Protein AF-A0A7X9LCU2-F1 (afdb_monomer_lite)

Foldseek 3Di:
DQVVLVVLLVVLVLLQVVLVVCVVPLPDDRPQCPDPVRGSSVVSPDPVQDDPHHGCSVVSNVPSVVVNVVVVCVVVVDDDDPVVVVVVVVVVD

Radius of gyration: 16.16 Å; chains: 1; bounding box: 40×23×40 Å

Secondary structure (DSSP, 8-state):
-HHHHHHHHHHHHHHHHHHHHHHH-TT---TT--SSSS-HHHHHTSGGGEETTEETH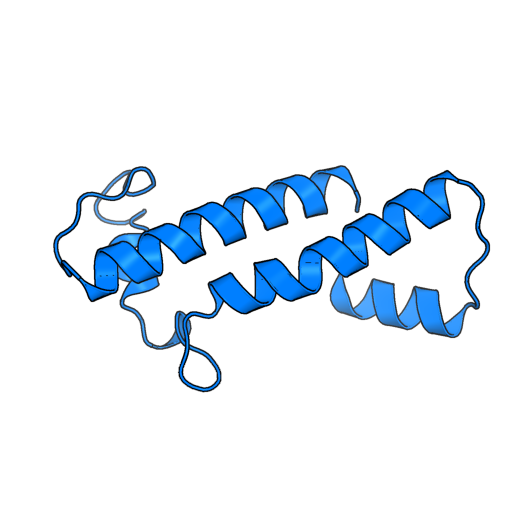HHHHHHHHHHHHHHHHHHTT----HHHHHHHHHHH-

pLDDT: mean 91.1, std 5.47, range [59.06, 96.56]

Sequence (93 aa):
MLISALLSLTASFVLSVDAIVLAADPQAALACNINAVLSCGTVGASWQASLFGFPNAFLGLVAEPVVITIAVASLGGVRFPRWFMFAAQIVYT

Structure (mmCIF, N/CA/C/O backbone):
data_AF-A0A7X9LCU2-F1
#
_entry.id   AF-A0A7X9LCU2-F1
#
loop_
_atom_site.group_PDB
_atom_site.id
_atom_site.type_symbol
_atom_site.label_atom_id
_atom_site.label_alt_id
_atom_site.label_comp_id
_atom_site.label_asym_id
_atom_site.label_entity_id
_atom_site.label_seq_id
_atom_site.pdbx_PDB_ins_code
_atom_site.Cartn_x
_atom_site.Cartn_y
_atom_site.Cartn_z
_atom_site.occupancy
_atom_site.B_iso_or_equiv
_atom_site.auth_seq_id
_atom_site.auth_comp_id
_atom_site.auth_asym_id
_atom_site.auth_atom_id
_atom_site.pdbx_PDB_model_num
ATOM 1 N N . MET A 1 1 ? -0.945 3.056 13.554 1.00 83.00 1 MET A N 1
ATOM 2 C CA . MET A 1 1 ? -2.043 2.626 12.663 1.00 83.00 1 MET A CA 1
ATOM 3 C C . MET A 1 1 ? -2.344 3.676 11.609 1.00 83.00 1 MET A C 1
ATOM 5 O O . MET A 1 1 ? -1.958 3.436 10.482 1.00 83.00 1 MET A O 1
ATOM 9 N N . LEU A 1 2 ? -2.929 4.843 11.923 1.00 92.50 2 LEU A N 1
ATOM 10 C CA . LEU A 1 2 ? -3.278 5.816 10.869 1.00 92.50 2 LEU A CA 1
ATOM 11 C C . LEU A 1 2 ? -2.058 6.364 10.103 1.00 92.50 2 LEU A C 1
ATOM 13 O O . LEU A 1 2 ? -1.998 6.235 8.889 1.00 92.50 2 LEU A O 1
ATOM 17 N N . ILE A 1 3 ? -1.070 6.935 10.804 1.00 94.50 3 ILE A N 1
ATOM 18 C CA . ILE A 1 3 ? 0.128 7.520 10.164 1.00 94.50 3 ILE A CA 1
ATOM 19 C C . ILE A 1 3 ? 0.904 6.461 9.377 1.00 94.50 3 ILE A C 1
ATOM 21 O O . ILE A 1 3 ? 1.252 6.677 8.222 1.00 94.50 3 ILE A O 1
ATOM 25 N N . SER A 1 4 ? 1.137 5.299 9.992 1.00 92.00 4 SER A N 1
ATOM 26 C CA . SER A 1 4 ? 1.806 4.174 9.339 1.00 92.00 4 SER A CA 1
ATOM 27 C C . SER A 1 4 ? 1.055 3.719 8.085 1.00 92.00 4 SER A C 1
ATOM 29 O O . SER A 1 4 ? 1.693 3.536 7.060 1.00 92.00 4 SER A O 1
ATOM 31 N N . ALA A 1 5 ? -0.279 3.618 8.131 1.00 92.81 5 ALA A N 1
ATOM 32 C CA . ALA A 1 5 ? -1.078 3.192 6.983 1.00 92.81 5 ALA A CA 1
ATOM 33 C C . ALA A 1 5 ? -1.062 4.217 5.839 1.00 92.81 5 ALA A C 1
ATOM 35 O O . ALA A 1 5 ? -0.995 3.854 4.670 1.00 92.81 5 ALA A O 1
ATOM 36 N N . LEU A 1 6 ? -1.040 5.515 6.157 1.00 96.25 6 LEU A N 1
ATOM 37 C CA . LEU A 1 6 ? -0.876 6.568 5.149 1.00 96.25 6 LEU A CA 1
ATOM 38 C C . LEU A 1 6 ? 0.496 6.495 4.461 1.00 96.25 6 LEU A C 1
ATOM 40 O O . LEU A 1 6 ? 0.580 6.624 3.238 1.00 96.25 6 LEU A O 1
ATOM 44 N N . LEU A 1 7 ? 1.566 6.258 5.228 1.00 96.00 7 LEU A N 1
ATOM 45 C CA . LEU A 1 7 ? 2.909 6.067 4.674 1.00 96.00 7 LEU A CA 1
ATOM 46 C C . LEU A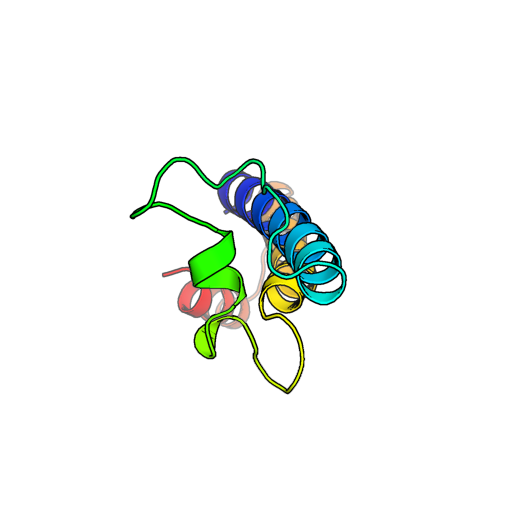 1 7 ? 2.978 4.800 3.809 1.00 96.00 7 LEU A C 1
ATOM 48 O O . LEU A 1 7 ? 3.473 4.864 2.685 1.00 96.00 7 LEU A O 1
ATOM 52 N N . SER A 1 8 ? 2.423 3.683 4.288 1.00 94.31 8 SER A N 1
ATOM 53 C CA . SER A 1 8 ? 2.352 2.415 3.551 1.00 94.31 8 SER A CA 1
ATOM 54 C C . SER A 1 8 ? 1.544 2.526 2.260 1.00 94.31 8 SER A C 1
ATOM 56 O O . SER A 1 8 ? 1.974 2.019 1.223 1.00 94.31 8 SER A O 1
ATOM 58 N N . LEU A 1 9 ? 0.403 3.222 2.284 1.00 96.56 9 LEU A N 1
ATOM 59 C CA . LEU A 1 9 ? -0.408 3.478 1.094 1.00 96.56 9 LEU A CA 1
ATOM 60 C C . LEU A 1 9 ? 0.377 4.297 0.067 1.00 96.56 9 LEU A C 1
ATOM 62 O O . LEU A 1 9 ? 0.368 3.971 -1.117 1.00 96.56 9 LEU A O 1
ATOM 66 N N . THR A 1 10 ? 1.089 5.329 0.523 1.00 96.44 10 THR A N 1
ATOM 67 C CA . THR A 1 10 ? 1.914 6.177 -0.349 1.00 96.44 10 THR A CA 1
ATOM 68 C C . THR A 1 10 ? 3.043 5.369 -0.987 1.00 96.44 10 THR A C 1
ATOM 70 O O . THR A 1 10 ? 3.240 5.438 -2.198 1.00 96.44 10 THR A O 1
ATOM 73 N N . ALA A 1 11 ? 3.744 4.548 -0.201 1.00 94.31 11 ALA A N 1
ATOM 74 C CA . ALA A 1 11 ? 4.783 3.659 -0.713 1.00 94.31 11 ALA A CA 1
ATOM 75 C C . ALA A 1 11 ? 4.218 2.644 -1.722 1.00 94.31 11 ALA A C 1
ATOM 77 O O . ALA A 1 11 ? 4.776 2.482 -2.803 1.00 94.31 11 ALA A O 1
ATOM 78 N N . SER A 1 12 ? 3.079 2.017 -1.409 1.00 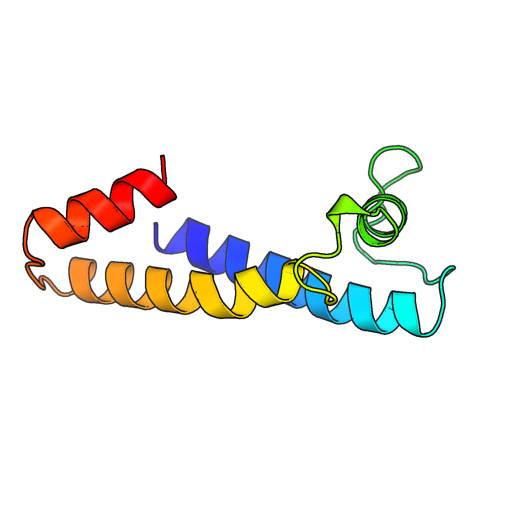95.50 12 SER A N 1
ATOM 79 C CA . SER A 1 12 ? 2.403 1.059 -2.297 1.00 95.50 12 SER A CA 1
ATOM 80 C C . SER A 1 12 ? 1.959 1.708 -3.607 1.00 95.50 12 SER A C 1
ATOM 82 O O . SER A 1 12 ? 2.076 1.102 -4.667 1.00 95.50 12 SER A O 1
ATOM 84 N N . PHE A 1 13 ? 1.498 2.960 -3.553 1.00 96.25 13 PHE A N 1
ATOM 85 C CA . PHE A 1 13 ? 1.145 3.729 -4.739 1.00 96.25 13 PHE A CA 1
ATOM 86 C C . PHE A 1 13 ? 2.358 3.973 -5.636 1.00 96.25 13 PHE A C 1
ATOM 88 O O . PHE A 1 13 ? 2.307 3.633 -6.817 1.00 96.25 13 PHE A O 1
ATOM 95 N N . VAL A 1 14 ? 3.465 4.471 -5.079 1.00 95.12 14 VAL A N 1
ATOM 96 C CA . VAL A 1 14 ? 4.707 4.685 -5.839 1.00 95.12 14 VAL A CA 1
ATOM 97 C C . VAL A 1 14 ? 5.203 3.372 -6.447 1.00 95.12 14 VAL A C 1
ATOM 99 O O . VAL A 1 14 ? 5.409 3.312 -7.655 1.00 95.12 14 VAL A O 1
ATOM 102 N N . LEU A 1 15 ? 5.280 2.291 -5.661 1.00 94.06 15 LEU A N 1
ATOM 103 C CA . LEU A 1 15 ? 5.709 0.982 -6.166 1.00 94.06 15 LEU A CA 1
ATOM 104 C C . LEU A 1 15 ? 4.775 0.422 -7.248 1.00 94.06 15 LEU A C 1
ATOM 106 O O . LEU A 1 15 ? 5.240 -0.258 -8.158 1.00 94.06 15 LEU A O 1
ATOM 110 N N . SER A 1 16 ? 3.466 0.679 -7.170 1.00 94.75 16 SER A N 1
ATOM 111 C CA . SER A 1 16 ? 2.520 0.219 -8.194 1.00 94.75 16 SER A CA 1
ATOM 112 C C . SER A 1 16 ? 2.729 0.927 -9.534 1.00 94.75 16 SER A C 1
ATOM 114 O O . SER A 1 16 ? 2.656 0.288 -10.582 1.00 94.75 16 SER A O 1
ATOM 116 N N . VAL A 1 17 ? 3.048 2.226 -9.503 1.00 94.81 17 VAL A N 1
ATOM 117 C CA . VAL A 1 17 ? 3.397 3.002 -10.697 1.00 94.81 17 VAL A CA 1
ATOM 118 C C . VAL A 1 17 ? 4.741 2.532 -11.242 1.00 94.81 17 VAL A C 1
ATOM 120 O O . VAL A 1 17 ? 4.843 2.242 -12.433 1.00 94.81 17 VAL A O 1
ATOM 123 N N . ASP A 1 18 ? 5.738 2.369 -10.372 1.00 93.75 18 ASP A N 1
ATOM 124 C CA . ASP A 1 18 ? 7.060 1.869 -10.748 1.00 93.75 18 ASP A CA 1
ATOM 125 C C . ASP A 1 18 ? 6.978 0.473 -11.378 1.00 93.75 18 ASP A C 1
ATOM 127 O O . ASP A 1 18 ? 7.670 0.208 -12.355 1.00 93.75 18 ASP A O 1
ATOM 131 N N . ALA A 1 19 ? 6.090 -0.405 -10.900 1.00 92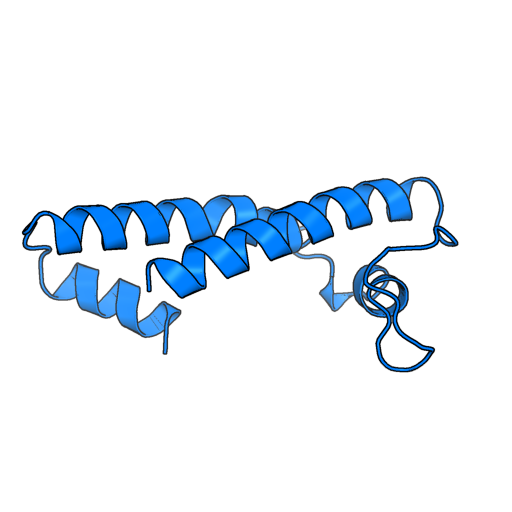.69 19 ALA A N 1
ATOM 132 C CA . ALA A 1 19 ? 5.877 -1.723 -11.496 1.00 92.69 19 ALA A CA 1
ATOM 133 C C . ALA A 1 19 ? 5.337 -1.644 -12.935 1.00 92.69 19 ALA A C 1
ATOM 135 O O . ALA A 1 19 ? 5.740 -2.434 -13.787 1.00 92.69 19 ALA A O 1
ATOM 136 N N . ILE A 1 20 ? 4.454 -0.682 -13.228 1.00 93.25 20 ILE A N 1
ATOM 137 C CA . ILE A 1 20 ? 3.954 -0.442 -14.591 1.00 93.25 20 ILE A CA 1
ATOM 138 C C . ILE A 1 20 ? 5.078 0.104 -15.478 1.00 93.25 20 ILE A C 1
ATOM 140 O O . ILE A 1 20 ? 5.243 -0.347 -16.611 1.00 93.25 20 ILE A O 1
ATOM 144 N N . VAL A 1 21 ? 5.867 1.050 -14.964 1.00 93.62 21 VAL A N 1
ATOM 145 C CA . VAL A 1 21 ? 7.016 1.617 -15.683 1.00 93.62 21 VAL A CA 1
ATOM 146 C C . VAL A 1 21 ? 8.041 0.529 -15.999 1.00 93.62 21 VAL A C 1
ATOM 148 O O . VAL A 1 21 ? 8.484 0.426 -17.139 1.00 93.62 21 VAL A O 1
ATOM 151 N N . LEU A 1 22 ? 8.357 -0.331 -15.031 1.00 91.31 22 LEU A N 1
ATOM 152 C CA . LEU A 1 22 ? 9.323 -1.417 -15.185 1.00 91.31 22 LEU A CA 1
ATOM 153 C C . LEU A 1 22 ? 8.829 -2.514 -16.143 1.00 91.31 22 LEU A C 1
ATOM 155 O O . LEU A 1 22 ? 9.632 -3.158 -16.813 1.00 91.31 22 LEU A O 1
ATOM 159 N N . ALA A 1 23 ? 7.509 -2.706 -16.242 1.00 90.31 23 ALA A N 1
ATOM 160 C CA . ALA A 1 23 ? 6.907 -3.588 -17.239 1.00 90.31 23 ALA A CA 1
ATOM 161 C C . ALA A 1 23 ? 7.039 -3.042 -18.673 1.00 90.31 23 ALA A C 1
ATOM 163 O O . ALA A 1 23 ? 7.091 -3.829 -19.617 1.00 90.31 23 ALA A O 1
ATOM 164 N N . ALA A 1 24 ? 7.095 -1.716 -18.845 1.00 92.88 24 ALA A N 1
ATOM 165 C CA . ALA A 1 24 ? 7.312 -1.073 -20.140 1.00 92.88 24 ALA A CA 1
ATOM 166 C C . ALA A 1 24 ? 8.805 -0.966 -20.500 1.00 92.88 24 ALA A C 1
ATOM 168 O O . ALA A 1 24 ? 9.179 -1.218 -21.645 1.00 92.88 24 ALA A O 1
ATOM 169 N N . ASP A 1 25 ? 9.648 -0.612 -19.530 1.00 92.12 25 ASP A N 1
ATOM 170 C CA . ASP A 1 25 ? 11.101 -0.516 -19.667 1.00 92.12 25 ASP A CA 1
ATOM 171 C C . ASP A 1 25 ? 11.804 -1.153 -18.451 1.00 92.12 25 ASP A C 1
ATOM 173 O O . ASP A 1 25 ? 11.897 -0.533 -17.386 1.00 92.12 25 ASP A O 1
ATOM 177 N N . PRO A 1 26 ? 12.367 -2.368 -18.600 1.00 86.81 26 PRO A N 1
ATOM 178 C CA . PRO A 1 26 ? 13.072 -3.058 -17.522 1.00 86.81 26 PRO A CA 1
ATOM 179 C C . PRO A 1 26 ? 14.330 -2.338 -17.019 1.00 86.81 26 PRO A C 1
ATOM 181 O O . PRO A 1 26 ? 14.906 -2.764 -16.019 1.00 86.81 26 PRO A O 1
ATOM 184 N N . GLN A 1 27 ? 14.823 -1.317 -17.728 1.00 86.50 27 GLN A N 1
ATOM 185 C CA . GLN A 1 27 ? 16.002 -0.528 -17.354 1.00 86.50 27 GLN A CA 1
ATOM 186 C C . GLN A 1 27 ? 15.637 0.888 -16.883 1.00 86.50 27 GLN A C 1
ATOM 188 O O . GLN A 1 27 ? 16.520 1.738 -16.747 1.00 86.50 27 GLN A O 1
ATOM 193 N N . ALA A 1 28 ? 14.356 1.139 -16.592 1.00 88.19 28 ALA A N 1
ATOM 194 C CA . ALA A 1 28 ? 13.890 2.429 -16.109 1.00 88.19 28 ALA A CA 1
ATOM 195 C C . ALA A 1 28 ? 14.609 2.873 -14.821 1.00 88.19 28 ALA A C 1
ATOM 197 O O . ALA A 1 28 ? 14.761 2.121 -13.851 1.00 88.19 28 ALA A O 1
ATOM 198 N N . ALA A 1 29 ? 15.020 4.142 -14.791 1.00 87.31 29 ALA A N 1
ATOM 199 C CA . ALA A 1 29 ? 15.608 4.761 -13.611 1.00 87.31 29 ALA A CA 1
ATOM 200 C C . ALA A 1 29 ? 14.507 5.143 -12.608 1.00 87.31 29 ALA A C 1
ATOM 202 O O . ALA A 1 29 ? 13.820 6.149 -12.776 1.00 87.31 29 ALA A O 1
ATOM 203 N N . LEU A 1 30 ? 14.342 4.333 -11.560 1.00 90.06 30 LEU A N 1
ATOM 204 C CA . LEU A 1 30 ? 13.357 4.572 -10.502 1.00 90.06 30 LEU A CA 1
ATOM 205 C C . LEU A 1 30 ? 13.901 5.532 -9.438 1.00 90.06 30 LEU A C 1
ATOM 207 O O . LEU A 1 30 ? 15.070 5.454 -9.058 1.00 90.06 30 LEU A O 1
ATOM 211 N N . ALA A 1 31 ? 13.038 6.390 -8.889 1.00 87.31 31 ALA A N 1
ATOM 212 C CA . ALA A 1 31 ? 13.429 7.386 -7.887 1.00 87.31 31 ALA A CA 1
ATOM 213 C C . ALA A 1 31 ? 13.934 6.766 -6.571 1.00 87.31 31 ALA A C 1
ATOM 215 O O . ALA A 1 31 ? 14.761 7.364 -5.886 1.00 87.31 31 ALA A O 1
ATOM 216 N N . CYS A 1 32 ? 13.463 5.566 -6.218 1.00 90.25 32 CYS A N 1
ATOM 217 C CA . CYS A 1 32 ? 13.915 4.8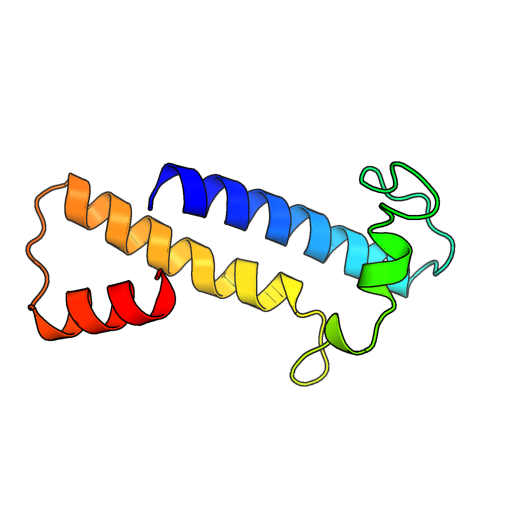55 -5.022 1.00 90.25 32 CYS A CA 1
ATOM 218 C C . CYS A 1 32 ? 15.103 3.905 -5.264 1.00 90.25 32 CYS A C 1
ATOM 220 O O . CYS A 1 32 ? 15.495 3.172 -4.356 1.00 90.25 32 CYS A O 1
ATOM 222 N 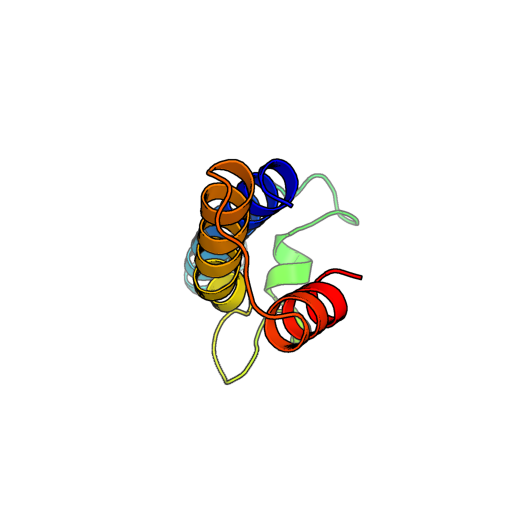N . ASN A 1 33 ? 15.734 3.952 -6.446 1.00 91.50 33 ASN A N 1
ATOM 223 C CA . ASN A 1 33 ? 17.038 3.328 -6.670 1.00 91.50 33 ASN A CA 1
ATOM 224 C C . ASN A 1 33 ? 18.149 4.221 -6.100 1.00 91.50 33 ASN A C 1
ATOM 226 O O . ASN A 1 33 ? 18.617 5.146 -6.758 1.00 91.50 33 ASN A O 1
ATOM 230 N N . ILE A 1 34 ? 18.584 3.934 -4.873 1.00 89.75 34 ILE A N 1
ATOM 231 C CA . ILE A 1 34 ? 19.613 4.721 -4.176 1.00 89.75 34 ILE A CA 1
ATOM 232 C C . ILE A 1 34 ? 21.020 4.247 -4.549 1.00 89.75 34 ILE A C 1
ATOM 234 O O . ILE A 1 34 ? 21.935 5.054 -4.698 1.00 89.75 34 ILE A O 1
ATOM 238 N N . ASN A 1 35 ? 21.216 2.932 -4.673 1.00 88.12 35 ASN A N 1
ATOM 239 C CA . ASN A 1 35 ? 22.482 2.318 -5.081 1.00 88.12 35 ASN A CA 1
ATOM 240 C C . ASN A 1 35 ? 22.264 0.864 -5.550 1.00 88.12 35 ASN A C 1
ATOM 242 O O . ASN A 1 35 ? 21.136 0.384 -5.609 1.00 88.12 35 ASN A O 1
ATOM 246 N N . ALA A 1 36 ? 23.349 0.147 -5.863 1.00 83.06 36 ALA A N 1
ATOM 247 C CA . ALA A 1 36 ? 23.294 -1.236 -6.347 1.00 83.06 36 ALA A CA 1
ATOM 248 C C . ALA A 1 36 ? 22.694 -2.245 -5.343 1.00 83.06 36 ALA A C 1
ATOM 250 O O . ALA A 1 36 ? 22.190 -3.284 -5.757 1.00 83.06 36 ALA A O 1
ATOM 251 N N . VAL A 1 37 ? 22.742 -1.953 -4.039 1.00 86.50 37 VAL A N 1
ATOM 252 C CA . VAL A 1 37 ? 22.182 -2.803 -2.973 1.00 86.50 37 VAL A CA 1
ATOM 253 C C . VAL A 1 37 ? 20.748 -2.382 -2.632 1.00 86.50 37 VAL A C 1
ATOM 255 O O . VAL A 1 37 ? 19.879 -3.228 -2.448 1.00 86.50 37 VAL A O 1
ATOM 258 N N . LEU A 1 38 ? 20.486 -1.074 -2.575 1.00 87.12 38 LEU A N 1
ATOM 259 C CA . LEU A 1 38 ? 19.178 -0.467 -2.314 1.00 87.12 38 LEU A CA 1
ATOM 260 C C . LEU A 1 38 ? 18.547 -0.011 -3.636 1.00 87.12 38 LEU A C 1
ATOM 262 O O . LEU A 1 38 ? 18.570 1.176 -3.970 1.00 87.12 38 LEU A O 1
ATOM 266 N N . SER A 1 39 ? 18.018 -0.978 -4.388 1.00 89.69 39 SER A N 1
ATOM 267 C CA . SER A 1 39 ? 17.358 -0.759 -5.677 1.00 89.69 39 SER A CA 1
ATOM 268 C C . SER A 1 39 ? 15.942 -1.332 -5.669 1.00 89.69 39 SER A C 1
ATOM 270 O O . SER A 1 39 ? 15.722 -2.532 -5.511 1.00 89.69 39 SER A O 1
ATOM 272 N N . CYS A 1 40 ? 14.962 -0.454 -5.859 1.00 90.62 40 CYS A N 1
ATOM 273 C CA . CYS A 1 40 ? 13.579 -0.843 -6.094 1.00 90.62 40 CYS A CA 1
ATOM 274 C C . CYS A 1 40 ? 13.412 -1.598 -7.410 1.00 90.62 40 CYS A C 1
ATOM 276 O O . CYS A 1 40 ? 12.535 -2.445 -7.506 1.00 90.62 40 CYS A O 1
ATOM 278 N N . GLY A 1 41 ? 14.260 -1.333 -8.408 1.00 89.00 41 GLY A N 1
ATOM 279 C CA . GLY A 1 41 ? 14.200 -2.015 -9.700 1.00 89.00 41 GLY A CA 1
ATOM 280 C C . GLY A 1 41 ? 14.566 -3.492 -9.585 1.00 89.00 41 GLY A C 1
ATOM 281 O O . GLY A 1 41 ? 13.860 -4.348 -10.113 1.00 89.00 41 GLY A O 1
ATOM 282 N N . THR A 1 42 ? 15.623 -3.820 -8.833 1.00 89.88 42 THR A N 1
ATOM 283 C CA . THR A 1 42 ? 16.010 -5.223 -8.605 1.00 89.88 42 THR A CA 1
ATOM 284 C C . THR A 1 42 ? 14.973 -5.970 -7.774 1.00 89.88 42 THR A C 1
ATOM 286 O O . THR A 1 42 ? 14.668 -7.122 -8.080 1.00 89.88 42 THR A O 1
ATOM 289 N N . VAL A 1 43 ? 14.390 -5.324 -6.759 1.00 91.44 43 VAL A N 1
ATOM 290 C CA . VAL A 1 43 ? 13.298 -5.914 -5.971 1.00 91.44 43 VAL A CA 1
ATOM 291 C C . VAL A 1 43 ? 12.034 -6.066 -6.820 1.00 91.44 43 VAL A C 1
ATOM 293 O O . VAL A 1 43 ? 11.424 -7.129 -6.800 1.00 91.44 43 VAL A O 1
ATOM 296 N N . GLY A 1 44 ? 11.665 -5.057 -7.608 1.00 90.56 44 GLY A N 1
ATOM 297 C CA . GLY A 1 44 ? 10.475 -5.050 -8.462 1.00 90.56 44 GLY A CA 1
ATOM 298 C C . GLY A 1 44 ? 10.507 -6.088 -9.587 1.00 90.56 44 GLY A C 1
ATOM 299 O O . GLY A 1 44 ? 9.456 -6.579 -9.985 1.00 90.56 44 GLY A O 1
ATOM 300 N N . ALA A 1 45 ? 11.698 -6.478 -10.052 1.00 88.81 45 ALA A N 1
ATOM 301 C CA . ALA A 1 45 ? 11.881 -7.551 -11.033 1.00 88.81 45 ALA A CA 1
ATOM 302 C C . ALA A 1 45 ? 11.984 -8.957 -10.407 1.00 88.81 45 ALA A C 1
ATOM 304 O O . ALA A 1 45 ? 12.081 -9.955 -11.124 1.00 88.81 45 ALA A O 1
ATOM 305 N N . SER A 1 46 ? 12.003 -9.058 -9.076 1.00 91.31 46 SER A N 1
ATOM 306 C CA . SER A 1 46 ? 12.081 -10.342 -8.380 1.00 91.31 46 SER A CA 1
ATOM 307 C C . SER A 1 46 ? 10.754 -11.104 -8.447 1.00 91.31 46 SER A C 1
ATOM 309 O O . SER A 1 46 ? 9.678 -10.516 -8.564 1.00 91.31 46 SER A O 1
ATOM 311 N N . TRP A 1 47 ? 10.800 -12.432 -8.321 1.00 90.75 47 TRP A N 1
ATOM 312 C CA . TRP A 1 47 ? 9.581 -13.248 -8.336 1.00 90.75 47 TRP A CA 1
ATOM 313 C C . TRP A 1 47 ? 8.661 -12.937 -7.143 1.00 90.75 47 TRP A C 1
ATOM 315 O O . TRP A 1 47 ? 7.445 -13.058 -7.257 1.00 90.75 47 TRP A O 1
ATOM 325 N N . GLN A 1 48 ? 9.227 -12.483 -6.019 1.00 90.94 48 GLN A N 1
ATOM 326 C CA . GLN A 1 48 ? 8.497 -12.077 -4.815 1.00 90.94 48 GLN A CA 1
ATOM 327 C C . GLN A 1 48 ? 7.667 -10.803 -5.024 1.00 90.94 48 GLN A C 1
ATOM 329 O O . GLN A 1 48 ? 6.714 -10.561 -4.279 1.00 90.94 48 GLN A O 1
ATOM 334 N N . ALA A 1 49 ? 8.014 -9.985 -6.024 1.00 91.25 49 ALA A N 1
ATOM 335 C CA . ALA A 1 49 ? 7.274 -8.775 -6.364 1.00 91.25 49 ALA A CA 1
ATOM 336 C C . ALA A 1 49 ? 5.943 -9.061 -7.069 1.00 91.25 49 ALA A C 1
ATOM 338 O O . ALA A 1 49 ? 5.142 -8.145 -7.231 1.00 91.25 49 ALA A O 1
ATOM 339 N N . SER A 1 50 ? 5.673 -10.312 -7.454 1.00 92.50 50 SER A N 1
ATOM 340 C CA . SER A 1 50 ? 4.408 -10.724 -8.060 1.00 92.50 50 SER A CA 1
ATOM 341 C C . SER A 1 50 ? 3.673 -11.727 -7.177 1.00 92.50 50 SER A C 1
ATOM 343 O O . SER A 1 50 ? 4.235 -12.731 -6.748 1.00 92.50 50 SER A O 1
ATOM 345 N N . LEU A 1 51 ? 2.386 -11.483 -6.939 1.00 92.88 51 LEU A N 1
ATOM 346 C CA . LEU A 1 51 ? 1.497 -12.407 -6.240 1.00 92.88 51 LEU A CA 1
ATOM 347 C C . LEU A 1 51 ? 0.205 -12.554 -7.041 1.00 92.88 51 LEU A C 1
ATOM 349 O O . LEU A 1 51 ? -0.299 -11.582 -7.593 1.00 92.88 51 LEU A O 1
ATOM 353 N N . PHE A 1 52 ? -0.320 -13.777 -7.144 1.00 90.81 52 PHE A N 1
ATOM 354 C CA . PHE A 1 52 ? -1.542 -14.069 -7.911 1.00 90.81 52 PHE A CA 1
ATOM 355 C C . PHE A 1 52 ? -1.508 -13.604 -9.387 1.00 90.81 52 PHE A C 1
ATOM 357 O O . PHE A 1 52 ? -2.555 -13.406 -9.997 1.00 90.81 52 PHE A O 1
ATOM 364 N N . GLY A 1 53 ? -0.313 -13.452 -9.972 1.00 90.31 53 GLY A N 1
ATOM 365 C CA . GLY A 1 53 ? -0.122 -13.055 -11.373 1.00 90.31 53 GLY A CA 1
ATOM 366 C C . GLY A 1 53 ? -0.024 -11.547 -11.630 1.00 90.31 53 GLY A C 1
ATOM 367 O O . GLY A 1 53 ? 0.026 -11.149 -12.789 1.00 90.31 53 GLY A O 1
ATOM 368 N N . PHE A 1 54 ? 0.024 -10.709 -10.590 1.00 91.75 54 PHE A N 1
ATOM 369 C CA . PHE A 1 54 ? 0.187 -9.257 -10.721 1.00 91.75 54 PHE A CA 1
ATOM 370 C C . PHE A 1 54 ? 1.137 -8.688 -9.650 1.00 91.75 54 PHE A C 1
ATOM 372 O O . PHE A 1 54 ? 1.439 -9.378 -8.672 1.00 91.75 54 PHE A O 1
ATOM 379 N N . PRO A 1 55 ? 1.625 -7.440 -9.803 1.00 94.50 55 PRO A N 1
ATOM 380 C CA . PRO A 1 55 ? 2.535 -6.841 -8.833 1.00 94.50 55 PRO A CA 1
ATOM 381 C C . PRO A 1 55 ? 1.916 -6.737 -7.434 1.00 94.50 55 PRO A C 1
ATOM 383 O O . PRO A 1 55 ? 0.813 -6.223 -7.250 1.00 94.50 55 PRO A O 1
ATOM 386 N N . ASN A 1 56 ? 2.639 -7.186 -6.414 1.00 94.38 56 ASN A N 1
ATOM 387 C CA . ASN A 1 56 ? 2.148 -7.228 -5.038 1.00 94.38 56 ASN A CA 1
ATOM 388 C C . ASN A 1 56 ? 1.803 -5.832 -4.469 1.00 94.38 56 ASN A C 1
ATOM 390 O O . ASN A 1 56 ? 0.958 -5.732 -3.582 1.00 94.38 56 ASN A O 1
ATOM 394 N N . ALA A 1 57 ? 2.375 -4.756 -5.023 1.00 93.69 57 ALA A N 1
ATOM 395 C CA . ALA A 1 57 ? 2.117 -3.371 -4.630 1.00 93.69 57 ALA A CA 1
ATOM 396 C C . ALA A 1 57 ? 0.628 -2.988 -4.738 1.00 93.69 57 ALA A C 1
ATOM 398 O O . ALA A 1 57 ? 0.123 -2.202 -3.935 1.00 93.69 57 ALA A O 1
ATOM 399 N N . PHE A 1 58 ? -0.111 -3.607 -5.666 1.00 94.94 58 PHE A N 1
ATOM 400 C CA . PHE A 1 58 ? -1.556 -3.407 -5.796 1.00 94.94 58 PHE A CA 1
ATOM 401 C C . PHE A 1 58 ? -2.347 -3.947 -4.600 1.00 94.94 58 PHE A C 1
ATOM 403 O O . PHE A 1 58 ? -3.409 -3.417 -4.284 1.00 94.94 58 PHE A O 1
ATOM 410 N N . LEU A 1 59 ? -1.837 -4.955 -3.887 1.00 94.38 59 LEU A N 1
ATOM 411 C CA . LEU A 1 59 ? -2.483 -5.441 -2.665 1.00 94.38 59 LEU A CA 1
ATOM 412 C C . LEU A 1 59 ? -2.424 -4.388 -1.558 1.00 94.38 59 LEU A C 1
ATOM 414 O O . LEU A 1 59 ? -3.406 -4.211 -0.842 1.00 94.38 59 LEU A O 1
ATOM 418 N N . GLY A 1 60 ? -1.319 -3.642 -1.469 1.00 93.00 60 GLY A N 1
ATOM 419 C CA . GLY A 1 60 ? -1.197 -2.507 -0.554 1.00 93.00 60 GLY A CA 1
ATOM 420 C C . GLY A 1 60 ? -2.232 -1.417 -0.848 1.00 93.00 60 GLY A C 1
ATOM 421 O O . GLY A 1 60 ? -2.879 -0.920 0.071 1.00 93.00 60 GLY A O 1
ATOM 422 N N . LEU A 1 61 ? -2.482 -1.124 -2.131 1.00 95.12 61 LEU A N 1
ATOM 423 C CA . LEU A 1 61 ? -3.527 -0.179 -2.551 1.00 95.12 61 LEU A CA 1
ATOM 424 C C . LEU A 1 61 ? -4.946 -0.603 -2.148 1.00 95.12 61 LEU A C 1
ATOM 426 O O . LEU A 1 61 ? -5.806 0.258 -1.979 1.00 95.12 61 LEU A O 1
ATOM 430 N N . VAL A 1 62 ? -5.202 -1.903 -1.992 1.00 94.94 62 VAL A N 1
ATOM 431 C CA . VAL A 1 62 ? -6.509 -2.429 -1.567 1.00 94.94 62 VAL A CA 1
ATOM 432 C C . VAL A 1 62 ? -6.608 -2.531 -0.044 1.00 94.94 62 VAL A C 1
ATOM 434 O O . VAL A 1 62 ? -7.644 -2.199 0.530 1.00 94.94 62 VAL A O 1
ATOM 437 N N . ALA A 1 63 ? -5.545 -2.983 0.623 1.00 92.81 63 ALA A N 1
ATOM 438 C CA . ALA A 1 63 ? -5.555 -3.267 2.054 1.00 92.81 63 ALA A CA 1
ATOM 439 C C . ALA A 1 63 ? -5.454 -1.998 2.915 1.00 92.81 63 ALA A C 1
ATOM 441 O O . ALA A 1 63 ? -6.247 -1.819 3.839 1.00 92.81 63 ALA A O 1
ATOM 442 N N . GLU A 1 64 ? -4.526 -1.089 2.608 1.00 94.62 64 GLU A N 1
ATOM 443 C CA . GLU A 1 64 ? -4.254 0.089 3.444 1.00 94.62 64 GLU A CA 1
ATOM 444 C C . GLU A 1 64 ? -5.464 1.034 3.612 1.00 94.62 64 GLU A C 1
ATOM 446 O O . GLU A 1 64 ? -5.692 1.509 4.729 1.00 94.62 64 GLU A O 1
ATOM 451 N N . PRO A 1 65 ? -6.330 1.271 2.600 1.00 95.25 65 PRO A N 1
ATOM 452 C CA . PRO A 1 65 ? -7.550 2.059 2.790 1.00 95.25 65 PRO A CA 1
ATOM 453 C C . PRO A 1 65 ? -8.517 1.468 3.824 1.00 95.25 65 PRO A C 1
ATOM 455 O O . PRO A 1 65 ? -9.170 2.215 4.562 1.00 95.25 65 PRO A O 1
ATOM 458 N N . VAL A 1 66 ? -8.596 0.136 3.926 1.00 94.25 66 VAL A N 1
ATOM 459 C CA . VAL A 1 66 ? -9.414 -0.535 4.950 1.00 94.25 66 VAL A CA 1
ATOM 460 C C . VAL A 1 66 ? -8.875 -0.201 6.337 1.00 94.25 66 VAL A C 1
ATOM 462 O O . VAL A 1 66 ? -9.636 0.150 7.238 1.00 94.25 66 VAL A O 1
ATOM 465 N N . VAL A 1 67 ? -7.555 -0.223 6.502 1.00 92.56 67 VAL A N 1
ATOM 466 C CA . VAL A 1 67 ? -6.900 0.103 7.773 1.00 92.56 67 VAL A CA 1
ATOM 467 C C . VAL A 1 67 ? -7.096 1.567 8.129 1.00 92.56 67 VAL A C 1
ATOM 469 O O . VAL A 1 67 ? -7.441 1.878 9.269 1.00 92.56 67 VAL A O 1
ATOM 472 N N . ILE A 1 68 ? -6.918 2.471 7.164 1.00 95.06 68 ILE A N 1
ATOM 473 C CA . ILE A 1 68 ? -7.169 3.902 7.351 1.00 95.06 68 ILE A CA 1
ATOM 474 C C . ILE A 1 68 ? -8.608 4.110 7.830 1.00 95.06 68 ILE A C 1
ATOM 476 O O . ILE A 1 68 ? -8.825 4.824 8.808 1.00 95.06 68 ILE A O 1
ATOM 480 N N . THR A 1 69 ? -9.575 3.426 7.217 1.00 95.06 69 THR A N 1
ATOM 481 C CA . THR A 1 69 ? -10.989 3.486 7.615 1.00 95.06 69 THR A CA 1
ATOM 482 C C . THR A 1 69 ? -11.186 3.035 9.064 1.00 95.06 69 THR A C 1
ATOM 484 O O . THR A 1 69 ? -11.805 3.752 9.851 1.00 95.06 69 THR A O 1
ATOM 487 N N . ILE A 1 70 ? -10.616 1.888 9.451 1.00 93.19 70 ILE A N 1
ATOM 488 C CA . ILE A 1 70 ? -10.682 1.375 10.830 1.00 93.19 70 ILE A CA 1
ATOM 489 C C . ILE A 1 70 ? -10.040 2.366 11.808 1.00 93.19 70 ILE A C 1
ATOM 491 O O . ILE A 1 70 ? -10.599 2.635 12.875 1.00 93.19 70 ILE A O 1
ATOM 495 N N . ALA A 1 71 ? -8.888 2.935 11.453 1.00 92.75 71 ALA A N 1
ATOM 496 C CA . ALA A 1 71 ? -8.158 3.867 12.300 1.00 92.75 71 ALA A CA 1
ATOM 497 C C . ALA A 1 71 ? -8.929 5.180 12.500 1.00 92.75 71 ALA A C 1
ATOM 499 O O . ALA A 1 71 ? -9.057 5.640 13.633 1.00 92.75 71 ALA A O 1
ATOM 500 N N . VAL A 1 72 ? -9.493 5.753 11.432 1.00 96.38 72 VAL A N 1
ATOM 501 C CA . VAL A 1 72 ? -10.316 6.971 11.499 1.00 96.38 72 VAL A CA 1
ATOM 502 C C . VAL A 1 72 ? -11.586 6.726 12.311 1.00 96.38 72 VAL A C 1
ATOM 504 O O . VAL A 1 72 ? -11.891 7.506 13.210 1.00 96.38 72 VAL A O 1
ATOM 507 N N . ALA A 1 73 ? -12.296 5.622 12.066 1.00 95.25 73 ALA A N 1
ATOM 508 C CA . ALA A 1 73 ? -13.488 5.266 12.833 1.00 95.25 73 ALA A CA 1
ATOM 509 C C . ALA A 1 73 ? -13.176 5.069 14.328 1.00 95.25 73 ALA A C 1
ATOM 511 O O . ALA A 1 73 ? -13.919 5.549 15.185 1.00 95.25 73 ALA A O 1
ATOM 512 N N . SER A 1 74 ? -12.050 4.425 14.649 1.00 91.94 74 SER A N 1
ATOM 513 C CA . SER A 1 74 ? -11.608 4.236 16.037 1.00 91.94 74 SER A CA 1
ATOM 514 C C . SER A 1 74 ? -11.282 5.567 16.721 1.00 91.94 74 SER A C 1
ATOM 516 O O . SER A 1 74 ? -11.680 5.778 17.865 1.00 91.94 74 SER A O 1
ATOM 518 N N . LEU A 1 75 ? -10.616 6.494 16.019 1.00 93.31 75 LEU A N 1
ATOM 519 C CA . LEU A 1 75 ? -10.360 7.854 16.517 1.00 93.31 75 LEU A CA 1
ATOM 520 C C . LEU A 1 75 ? -11.656 8.657 16.698 1.00 93.31 75 LEU A C 1
ATOM 522 O O . LEU A 1 75 ? -11.754 9.457 17.624 1.00 93.31 75 LEU A O 1
ATOM 526 N N . GLY A 1 76 ? -12.666 8.401 15.864 1.00 95.56 76 GLY A N 1
ATOM 527 C CA . GLY A 1 76 ? -14.020 8.942 15.999 1.00 95.56 76 GLY A CA 1
ATOM 528 C C . GLY A 1 76 ? -14.847 8.332 17.140 1.00 95.56 76 GLY A C 1
ATOM 529 O O . GLY A 1 76 ? -16.006 8.702 17.308 1.00 95.56 76 GLY A O 1
ATOM 530 N N . GLY A 1 77 ? -14.289 7.402 17.923 1.00 93.56 77 GLY A N 1
ATOM 531 C CA . GLY A 1 77 ? -14.953 6.790 19.077 1.00 93.56 77 GLY A CA 1
ATOM 532 C C . GLY A 1 77 ? -15.830 5.575 18.755 1.00 93.56 77 GLY A C 1
ATOM 533 O O . GLY A 1 77 ? -16.551 5.098 19.636 1.00 93.56 77 GLY A O 1
ATOM 534 N N . VAL A 1 78 ? -15.772 5.042 17.528 1.00 95.44 78 VAL A N 1
ATOM 535 C CA . VAL A 1 78 ? -16.492 3.814 17.161 1.00 95.44 78 VAL A CA 1
ATOM 536 C C . VAL A 1 78 ? -15.926 2.634 17.949 1.00 95.44 78 VAL A C 1
ATOM 538 O O . VAL A 1 78 ? -14.729 2.352 17.918 1.00 95.44 78 VAL A O 1
ATOM 541 N N . ARG A 1 79 ? -16.803 1.909 18.650 1.00 91.75 79 ARG A N 1
ATOM 542 C CA . ARG A 1 79 ? -16.433 0.676 19.351 1.00 91.75 79 ARG A CA 1
ATOM 543 C C . ARG A 1 79 ? -16.689 -0.533 18.467 1.00 91.75 79 ARG A C 1
ATOM 545 O O . ARG A 1 79 ? -17.821 -0.991 18.340 1.00 91.75 79 ARG A O 1
ATOM 552 N N . PHE A 1 80 ? -15.618 -1.064 17.894 1.00 92.12 80 PHE A N 1
ATOM 553 C CA . PHE A 1 80 ? -15.655 -2.329 17.172 1.00 92.12 80 PHE A CA 1
ATOM 554 C C . PHE A 1 80 ? -15.766 -3.523 18.137 1.00 92.12 80 PHE A C 1
ATOM 556 O O . PHE A 1 80 ? -15.241 -3.470 19.255 1.00 92.12 80 PHE A O 1
ATOM 563 N N . PRO A 1 81 ? -16.427 -4.623 17.733 1.00 94.12 81 PRO A N 1
ATOM 564 C CA . PRO A 1 81 ? -16.472 -5.836 18.538 1.00 94.12 81 PRO A CA 1
ATOM 565 C C . PRO A 1 81 ? -15.066 -6.431 18.712 1.00 94.12 81 PRO A C 1
ATOM 567 O O . PRO A 1 81 ? -14.214 -6.333 17.829 1.00 94.12 81 PRO A O 1
ATOM 570 N N . ARG A 1 82 ? -14.817 -7.092 19.852 1.00 91.12 82 ARG A N 1
ATOM 571 C CA . ARG A 1 82 ? -13.474 -7.586 20.225 1.00 91.12 82 ARG A CA 1
ATOM 572 C C . ARG A 1 82 ? -12.847 -8.513 19.178 1.00 91.12 82 ARG A C 1
ATOM 574 O O . ARG A 1 82 ? -11.644 -8.436 18.966 1.00 91.12 82 ARG A O 1
ATOM 581 N N . TRP A 1 83 ? -13.644 -9.358 18.520 1.00 92.00 83 TRP A N 1
ATOM 582 C CA . TRP A 1 83 ? -13.157 -10.275 17.480 1.00 92.00 83 TRP A CA 1
ATOM 583 C C . TRP A 1 83 ? -12.623 -9.529 16.248 1.00 92.00 83 TRP A C 1
ATOM 585 O O . TRP A 1 83 ? -11.624 -9.944 15.671 1.00 92.00 83 TRP A O 1
ATOM 595 N N . PHE A 1 84 ? -13.243 -8.400 15.887 1.00 90.69 84 PHE A N 1
ATOM 596 C CA . PHE A 1 84 ? -12.821 -7.575 14.757 1.00 90.69 84 PHE A CA 1
ATOM 597 C C . PHE A 1 84 ? -11.485 -6.897 15.054 1.00 90.69 84 PHE A C 1
ATOM 599 O O . PHE A 1 84 ? -10.563 -6.954 14.247 1.00 90.69 84 PHE A O 1
ATOM 606 N N . MET A 1 85 ? -11.354 -6.323 16.254 1.00 89.19 85 MET A N 1
ATOM 607 C CA . MET A 1 85 ? -10.095 -5.720 16.696 1.00 89.19 85 MET A CA 1
ATOM 608 C C . MET A 1 85 ? -8.977 -6.759 16.816 1.00 89.19 85 MET A C 1
ATOM 610 O O . MET A 1 85 ? -7.845 -6.469 16.455 1.00 89.19 85 MET A O 1
ATOM 614 N N . PHE A 1 86 ? -9.289 -7.980 17.257 1.00 89.62 86 PHE A N 1
ATOM 615 C CA . PHE A 1 86 ? -8.316 -9.070 17.306 1.00 89.62 86 PHE A CA 1
ATOM 616 C C . PHE A 1 86 ? -7.828 -9.473 15.908 1.00 89.62 86 PHE A C 1
ATOM 618 O O . PHE A 1 86 ? -6.625 -9.600 15.696 1.00 89.62 86 PHE A O 1
ATOM 625 N N . ALA A 1 87 ? -8.741 -9.601 14.939 1.00 88.06 87 ALA A N 1
ATOM 626 C CA . ALA A 1 87 ? -8.381 -9.868 13.549 1.00 88.06 87 ALA A CA 1
ATOM 627 C C . ALA A 1 87 ? -7.508 -8.748 12.958 1.00 88.06 87 ALA A C 1
ATOM 629 O O . ALA A 1 87 ? -6.475 -9.031 12.357 1.00 88.06 87 ALA A O 1
ATOM 630 N N . ALA A 1 88 ? -7.873 -7.482 13.187 1.00 85.69 88 ALA A N 1
ATOM 631 C CA . ALA A 1 88 ? -7.074 -6.336 12.753 1.00 85.69 88 ALA A CA 1
ATOM 632 C C . ALA A 1 88 ? -5.673 -6.329 13.386 1.00 85.69 88 ALA A C 1
ATOM 634 O O . ALA A 1 88 ? -4.705 -5.938 12.740 1.00 85.69 88 ALA A O 1
ATOM 635 N N . GLN A 1 89 ? -5.556 -6.781 14.636 1.00 85.50 89 GLN A N 1
ATOM 636 C CA . GLN A 1 89 ? -4.295 -6.803 15.366 1.00 85.50 89 GLN A CA 1
ATOM 637 C C . GLN A 1 89 ? -3.362 -7.925 14.901 1.00 85.50 89 GLN A C 1
ATOM 639 O O . GLN A 1 89 ? -2.177 -7.661 14.769 1.00 85.50 89 GLN A O 1
ATOM 644 N N . ILE A 1 90 ? -3.878 -9.114 14.561 1.00 84.81 90 ILE A N 1
ATOM 645 C CA . ILE A 1 90 ? -3.074 -10.208 13.972 1.00 84.81 90 ILE A CA 1
ATOM 646 C C . ILE A 1 90 ? -2.363 -9.764 12.690 1.00 84.81 90 ILE A C 1
ATOM 648 O O . ILE A 1 90 ? -1.244 -10.182 12.425 1.00 84.81 90 ILE A O 1
ATOM 652 N N . VAL A 1 91 ? -3.022 -8.937 11.881 1.00 73.81 91 VAL A N 1
ATOM 653 C CA . VAL A 1 91 ? -2.469 -8.476 10.601 1.00 73.81 91 VAL A CA 1
ATOM 654 C C . VAL A 1 91 ? -1.431 -7.359 10.793 1.00 73.81 91 VAL A C 1
ATOM 656 O O . VAL A 1 91 ? -0.603 -7.148 9.914 1.00 73.81 91 VAL A O 1
ATOM 659 N N . TYR A 1 92 ? -1.464 -6.648 11.927 1.00 68.38 92 TYR A N 1
ATOM 660 C CA . TYR A 1 92 ? -0.621 -5.472 12.201 1.00 68.38 92 TYR A CA 1
ATOM 661 C C . TYR A 1 92 ? 0.492 -5.674 13.236 1.00 68.38 92 TYR A C 1
ATOM 663 O O . TYR A 1 92 ? 1.272 -4.741 13.444 1.00 68.38 92 TYR A O 1
ATOM 671 N N . THR A 1 93 ? 0.538 -6.819 13.919 1.00 59.06 93 THR A N 1
ATOM 672 C CA . THR A 1 93 ? 1.674 -7.235 14.762 1.00 59.06 93 THR A CA 1
ATOM 673 C C . THR A 1 93 ? 2.789 -7.812 13.915 1.00 59.06 93 THR A C 1
ATOM 675 O O . THR A 1 93 ? 3.950 -7.420 14.157 1.00 59.06 93 THR A O 1
#